Protein AF-A0A1Q9VJE1-F1 (afdb_monomer_lite)

Foldseek 3Di:
DPPPQAPADVVVLQVLLQVLQVVVCVVPVQKHWHWFKWDQDPQRWIKTWIWIQGPLGIAIEIETFRCNVVVVPVDDYSNNVSVRCCPVPVVPDPSVVCRNPHDPQFYHYDPDDPDPDDDGHLVSQVVDPPMDGHPD

Structure (mmCIF, N/CA/C/O backbone):
data_AF-A0A1Q9VJE1-F1
#
_entry.id   AF-A0A1Q9VJE1-F1
#
loop_
_atom_site.group_PDB
_atom_site.id
_atom_site.type_symbol
_atom_site.label_atom_id
_atom_site.label_alt_id
_atom_site.label_comp_id
_atom_site.label_asym_id
_atom_site.label_entity_id
_atom_site.label_seq_id
_atom_site.pdbx_PDB_ins_code
_atom_site.Cartn_x
_atom_site.Cartn_y
_atom_site.Cartn_z
_atom_site.occupancy
_atom_site.B_iso_or_equiv
_atom_site.auth_seq_id
_atom_site.auth_comp_id
_atom_site.auth_asym_id
_atom_site.auth_atom_id
_atom_site.pdbx_PDB_model_num
ATOM 1 N N . MET A 1 1 ? -18.671 -24.094 -1.909 1.00 40.97 1 MET A N 1
ATOM 2 C CA . MET A 1 1 ? -17.203 -24.191 -1.983 1.00 40.97 1 MET A CA 1
ATOM 3 C C . MET A 1 1 ? -16.679 -23.073 -1.121 1.00 40.97 1 MET A C 1
ATOM 5 O O . MET A 1 1 ? -17.142 -21.957 -1.302 1.00 40.97 1 MET A O 1
ATOM 9 N N . ILE A 1 2 ? -15.857 -23.386 -0.128 1.00 40.06 2 ILE A N 1
ATOM 10 C CA . ILE A 1 2 ? -15.109 -22.356 0.589 1.00 40.06 2 ILE A CA 1
ATOM 11 C C . ILE A 1 2 ? -13.934 -22.076 -0.347 1.00 40.06 2 ILE A C 1
ATOM 13 O O . ILE A 1 2 ? -13.126 -22.974 -0.563 1.00 40.06 2 ILE A O 1
ATOM 17 N N . GLU A 1 3 ? -13.937 -20.928 -1.025 1.00 48.12 3 GLU A N 1
ATOM 18 C CA . GLU A 1 3 ? -12.746 -20.461 -1.735 1.00 48.12 3 GLU A CA 1
ATOM 19 C C . GLU A 1 3 ? -11.701 -20.198 -0.646 1.00 48.12 3 GLU A C 1
ATOM 21 O O . GLU A 1 3 ? -11.854 -19.274 0.152 1.00 48.12 3 GLU A O 1
ATOM 26 N N . GLU A 1 4 ? -10.717 -21.091 -0.513 1.00 53.97 4 GLU A N 1
ATOM 27 C CA . GLU A 1 4 ? -9.592 -20.862 0.387 1.00 53.97 4 GLU A CA 1
ATOM 28 C C . GLU A 1 4 ? -8.811 -19.669 -0.155 1.00 53.97 4 GLU A C 1
ATOM 30 O O . GLU A 1 4 ? -8.291 -19.703 -1.271 1.00 53.97 4 GLU A O 1
ATOM 35 N N . THR A 1 5 ? -8.765 -18.591 0.625 1.00 56.66 5 THR A N 1
ATOM 36 C CA . THR A 1 5 ? -7.880 -17.462 0.358 1.00 56.66 5 THR A CA 1
ATOM 37 C C . THR A 1 5 ? -6.449 -18.002 0.259 1.00 56.66 5 THR A C 1
ATOM 39 O O . THR A 1 5 ? -6.008 -18.664 1.203 1.00 56.66 5 THR A O 1
ATOM 42 N N . PRO A 1 6 ? -5.726 -17.784 -0.855 1.00 62.34 6 PRO A N 1
ATOM 43 C CA . PRO A 1 6 ? -4.384 -18.328 -1.016 1.00 62.34 6 PRO A CA 1
ATOM 44 C C . PRO A 1 6 ? -3.458 -17.844 0.109 1.00 62.34 6 PRO A C 1
ATOM 46 O O . PRO A 1 6 ? -3.503 -16.677 0.505 1.00 62.34 6 PRO A O 1
ATOM 49 N N . ASP A 1 7 ? -2.627 -18.755 0.625 1.00 67.69 7 ASP A N 1
ATOM 50 C CA . ASP A 1 7 ? -1.637 -18.472 1.670 1.00 67.69 7 ASP A CA 1
ATOM 51 C C . ASP A 1 7 ? -0.460 -17.695 1.063 1.00 67.69 7 ASP A C 1
ATOM 53 O O . ASP A 1 7 ? 0.521 -18.266 0.589 1.00 67.69 7 ASP A O 1
ATOM 57 N N . VAL A 1 8 ? -0.622 -16.374 0.986 1.00 75.25 8 VAL A N 1
ATOM 58 C CA . VAL A 1 8 ? 0.364 -15.444 0.432 1.00 75.25 8 VAL A CA 1
ATOM 59 C C . VAL A 1 8 ? 1.177 -14.852 1.574 1.00 75.25 8 VAL A C 1
ATOM 61 O O . VAL A 1 8 ? 0.635 -14.219 2.484 1.00 75.25 8 VAL A O 1
ATOM 64 N N . ASN A 1 9 ? 2.504 -14.961 1.504 1.00 85.69 9 ASN A N 1
ATOM 65 C CA . ASN A 1 9 ? 3.361 -14.310 2.483 1.00 85.69 9 ASN A CA 1
ATOM 66 C C . ASN A 1 9 ? 3.430 -12.795 2.216 1.00 85.69 9 ASN A C 1
ATOM 68 O O . ASN A 1 9 ? 4.190 -12.310 1.370 1.00 85.69 9 ASN A O 1
ATOM 72 N N . LEU A 1 10 ? 2.653 -12.019 2.977 1.00 87.00 10 LEU A N 1
ATOM 73 C CA . LEU A 1 10 ? 2.607 -10.558 2.851 1.00 87.00 10 LEU A CA 1
ATOM 74 C C . LEU A 1 10 ? 3.956 -9.880 3.134 1.00 87.00 10 LEU A C 1
ATOM 76 O O . LEU A 1 10 ? 4.252 -8.853 2.527 1.00 87.00 10 LEU A O 1
ATOM 80 N N . ALA A 1 11 ? 4.810 -10.450 3.992 1.00 87.31 11 ALA A N 1
ATOM 81 C CA . ALA A 1 11 ? 6.140 -9.897 4.252 1.00 87.31 11 ALA A CA 1
ATOM 82 C C . ALA A 1 11 ? 7.064 -10.038 3.031 1.00 87.31 11 ALA A C 1
ATOM 84 O O . ALA A 1 11 ? 7.768 -9.088 2.680 1.00 87.31 11 ALA A O 1
ATOM 85 N N . ASN A 1 12 ? 7.019 -11.190 2.354 1.00 89.06 12 ASN A N 1
ATOM 86 C CA . ASN A 1 12 ? 7.736 -11.395 1.094 1.00 89.06 12 ASN A CA 1
ATOM 87 C C . ASN A 1 12 ? 7.161 -10.508 -0.015 1.00 89.06 12 ASN A C 1
ATOM 89 O O . ASN A 1 12 ? 7.919 -9.846 -0.720 1.00 89.06 12 ASN A O 1
ATOM 93 N N . THR A 1 13 ? 5.833 -10.430 -0.125 1.00 88.81 13 THR A N 1
ATOM 94 C CA . THR A 1 13 ? 5.154 -9.571 -1.109 1.00 88.81 13 THR A CA 1
ATOM 95 C C . THR A 1 13 ? 5.563 -8.109 -0.935 1.00 88.81 13 THR A C 1
ATOM 97 O O . THR A 1 13 ? 5.942 -7.454 -1.903 1.00 88.81 13 THR A O 1
ATOM 100 N N . ARG A 1 14 ? 5.598 -7.615 0.311 1.00 91.25 14 ARG A N 1
ATOM 101 C CA . ARG A 1 14 ? 6.096 -6.275 0.647 1.00 91.25 14 ARG A CA 1
ATOM 102 C C . ARG A 1 14 ? 7.518 -6.054 0.155 1.00 91.25 14 ARG A C 1
ATOM 104 O O . ARG A 1 14 ? 7.777 -5.039 -0.475 1.00 91.25 14 ARG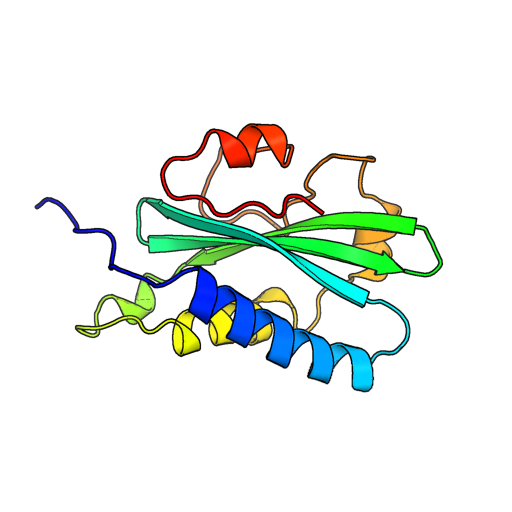 A O 1
ATOM 111 N N . ALA A 1 15 ? 8.429 -6.983 0.446 1.00 90.56 15 ALA A N 1
ATOM 112 C CA . ALA A 1 15 ? 9.829 -6.852 0.048 1.00 90.56 15 ALA A CA 1
ATOM 113 C C . ALA A 1 15 ? 9.977 -6.763 -1.479 1.00 90.56 15 ALA A C 1
ATOM 115 O O . ALA A 1 15 ? 10.760 -5.956 -1.976 1.00 90.56 15 ALA A O 1
ATOM 116 N N . ILE A 1 16 ? 9.186 -7.544 -2.222 1.00 91.19 16 ILE A N 1
ATOM 117 C CA . ILE A 1 16 ? 9.170 -7.499 -3.687 1.00 91.19 16 ILE A CA 1
ATOM 118 C C . ILE A 1 16 ? 8.619 -6.156 -4.181 1.00 91.19 16 ILE A C 1
ATOM 120 O O . ILE A 1 16 ? 9.233 -5.547 -5.054 1.00 91.19 16 ILE A O 1
ATOM 124 N N . ILE A 1 17 ? 7.506 -5.671 -3.616 1.00 90.38 17 ILE A N 1
ATOM 125 C CA . ILE A 1 17 ? 6.936 -4.358 -3.959 1.00 90.38 17 ILE A CA 1
ATOM 126 C C . ILE A 1 17 ? 7.961 -3.253 -3.691 1.00 90.38 17 ILE A C 1
ATOM 128 O O . ILE A 1 17 ? 8.250 -2.484 -4.599 1.00 90.38 17 ILE A O 1
ATOM 132 N N . SER A 1 18 ? 8.564 -3.204 -2.500 1.00 91.00 18 SER A N 1
ATOM 133 C CA . SER A 1 18 ? 9.589 -2.212 -2.150 1.00 91.00 18 SER A CA 1
ATOM 134 C C . SER A 1 18 ? 10.742 -2.195 -3.154 1.00 91.00 18 SER A C 1
ATOM 136 O O . SER A 1 18 ? 11.046 -1.139 -3.697 1.00 91.00 18 SER A O 1
ATOM 138 N N . ALA A 1 19 ? 11.308 -3.358 -3.495 1.00 88.94 19 ALA A N 1
ATOM 139 C CA . ALA A 1 19 ? 12.395 -3.443 -4.472 1.00 88.94 19 ALA A CA 1
ATOM 140 C C . ALA A 1 19 ? 11.985 -2.954 -5.876 1.00 88.94 19 ALA A C 1
ATOM 142 O O . ALA A 1 19 ? 12.813 -2.460 -6.636 1.00 88.94 19 ALA A O 1
ATOM 143 N N . LYS A 1 20 ? 10.709 -3.098 -6.255 1.00 86.44 20 LYS A N 1
ATOM 144 C CA . LYS A 1 20 ? 10.193 -2.554 -7.519 1.00 86.44 20 LYS A CA 1
ATOM 145 C C . LYS A 1 20 ? 9.961 -1.049 -7.455 1.00 86.44 20 LYS A C 1
ATOM 147 O O . LYS A 1 20 ? 10.221 -0.372 -8.443 1.00 86.44 20 LYS A O 1
ATOM 152 N N . LEU A 1 21 ? 9.485 -0.537 -6.323 1.00 87.19 21 LEU A N 1
ATOM 153 C CA . LEU A 1 21 ? 9.293 0.896 -6.113 1.00 87.19 21 LEU A CA 1
ATOM 154 C C . LEU A 1 21 ? 10.623 1.649 -6.137 1.00 87.19 21 LEU A C 1
ATOM 156 O O . LEU A 1 21 ? 10.676 2.708 -6.748 1.00 87.19 21 LEU A O 1
ATOM 160 N N . GLU A 1 22 ? 11.683 1.083 -5.555 1.00 85.88 22 GLU A N 1
ATOM 161 C CA . GLU A 1 22 ? 13.042 1.641 -5.621 1.00 85.88 22 GLU A CA 1
ATOM 162 C C . GLU A 1 22 ? 13.485 1.864 -7.077 1.00 85.88 22 GLU A C 1
ATOM 164 O O . GLU A 1 22 ? 13.916 2.957 -7.428 1.00 85.88 22 GLU A O 1
ATOM 169 N N . LEU A 1 23 ? 13.271 0.881 -7.963 1.00 81.94 23 LEU A N 1
ATOM 170 C CA . LEU A 1 23 ? 13.604 1.020 -9.389 1.00 81.94 23 LEU A CA 1
ATOM 171 C C . LEU A 1 23 ? 12.824 2.155 -10.075 1.00 81.94 23 LEU A C 1
ATOM 173 O O . LEU A 1 23 ? 13.378 2.867 -10.904 1.00 81.94 23 LEU A O 1
ATOM 177 N N . ILE A 1 24 ? 11.545 2.330 -9.736 1.00 79.38 24 ILE A N 1
ATOM 178 C CA . ILE A 1 24 ? 10.707 3.400 -10.303 1.00 79.38 24 ILE A CA 1
ATOM 179 C C . ILE A 1 24 ? 11.162 4.768 -9.789 1.00 79.38 24 ILE A C 1
ATOM 181 O O . ILE A 1 24 ? 11.177 5.731 -10.547 1.00 79.38 24 ILE A O 1
ATOM 185 N N . GLN A 1 25 ? 11.537 4.861 -8.514 1.00 80.56 25 GLN A N 1
ATOM 186 C CA . GLN A 1 25 ? 12.025 6.097 -7.896 1.00 80.56 25 GLN A CA 1
ATOM 187 C C . GLN A 1 25 ? 13.377 6.523 -8.464 1.00 80.56 25 GLN A C 1
ATOM 189 O O . GLN A 1 25 ? 13.586 7.709 -8.710 1.00 80.56 25 GLN A O 1
ATOM 194 N N . ASP A 1 26 ? 14.264 5.564 -8.739 1.00 80.62 26 ASP A N 1
ATOM 195 C CA . ASP A 1 26 ? 15.533 5.822 -9.423 1.00 80.62 26 ASP A CA 1
ATOM 196 C C . ASP A 1 26 ? 15.307 6.423 -10.825 1.00 80.62 26 ASP A C 1
ATOM 198 O O . ASP A 1 26 ? 16.073 7.281 -11.272 1.00 80.62 26 ASP A O 1
ATOM 202 N N . GLU A 1 27 ? 14.237 6.013 -11.514 1.00 75.81 27 GLU A N 1
ATOM 203 C CA . GLU A 1 27 ? 13.829 6.564 -12.814 1.00 75.81 27 GLU A CA 1
ATOM 204 C C . GLU A 1 27 ? 13.057 7.895 -12.689 1.00 75.81 27 GLU A C 1
ATOM 206 O O . GLU A 1 27 ? 13.104 8.728 -13.600 1.00 75.81 27 GLU A O 1
ATOM 211 N N . HIS A 1 28 ? 12.387 8.127 -11.556 1.00 73.44 28 HIS A N 1
ATOM 212 C CA . HIS A 1 28 ? 11.495 9.259 -11.295 1.00 73.44 28 HIS A CA 1
ATOM 213 C C . HIS A 1 28 ? 11.759 9.895 -9.920 1.00 73.44 28 HIS A C 1
ATOM 215 O O . HIS A 1 28 ? 10.957 9.779 -8.995 1.00 73.44 28 HIS A O 1
ATOM 221 N N . ALA A 1 29 ? 12.854 10.653 -9.810 1.00 74.06 29 ALA A N 1
ATOM 222 C CA . ALA A 1 29 ? 13.331 11.265 -8.560 1.00 74.06 29 ALA A CA 1
ATOM 223 C C . ALA A 1 29 ? 12.423 12.363 -7.948 1.00 74.06 29 ALA A C 1
ATOM 225 O O . ALA A 1 29 ? 12.837 13.081 -7.039 1.00 74.06 29 ALA A O 1
ATOM 226 N N . GLU A 1 30 ? 11.210 12.557 -8.465 1.00 81.12 30 GLU A N 1
ATOM 227 C CA . GLU A 1 30 ? 10.285 13.599 -8.009 1.00 81.12 30 GLU A 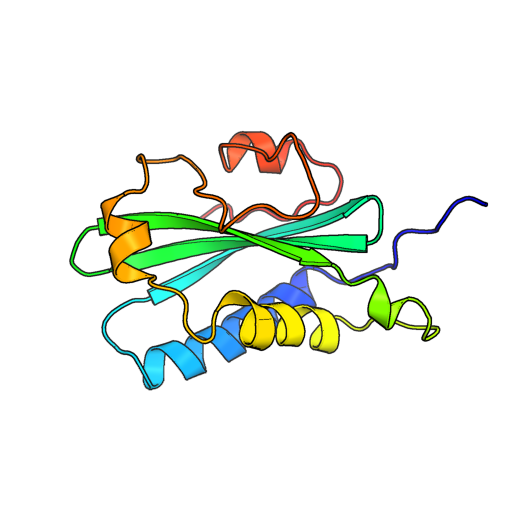CA 1
ATOM 228 C C . GLU A 1 30 ? 9.461 13.155 -6.792 1.00 81.12 30 GLU A C 1
ATOM 230 O O . GLU A 1 30 ? 8.976 14.004 -6.039 1.00 81.12 30 GLU A O 1
ATOM 235 N N . PHE A 1 31 ? 9.314 11.846 -6.572 1.00 83.69 31 PHE A N 1
ATOM 236 C CA . PHE A 1 31 ? 8.522 11.298 -5.476 1.00 83.69 31 PHE A CA 1
ATOM 237 C C . PHE A 1 31 ? 9.111 9.996 -4.918 1.00 83.69 31 PHE A C 1
ATOM 239 O O . PHE A 1 31 ? 9.723 9.212 -5.634 1.00 83.69 31 PHE A O 1
ATOM 246 N N . GLU A 1 32 ? 8.856 9.740 -3.637 1.00 90.12 32 GLU A N 1
ATOM 247 C CA . GLU A 1 32 ? 9.142 8.477 -2.956 1.00 90.12 32 GLU A CA 1
ATOM 248 C C . GLU A 1 32 ? 7.830 7.736 -2.676 1.00 90.12 32 GLU A C 1
ATOM 250 O O . GLU A 1 32 ? 6.810 8.342 -2.346 1.00 90.12 32 GLU A O 1
ATOM 255 N N . LEU A 1 33 ? 7.853 6.413 -2.800 1.00 90.69 33 LEU A N 1
ATOM 256 C CA . LEU A 1 33 ? 6.724 5.512 -2.572 1.00 90.69 33 LEU A CA 1
ATOM 257 C C . LEU A 1 33 ? 7.139 4.376 -1.641 1.00 90.69 33 LEU A C 1
ATOM 259 O O . LEU A 1 33 ? 8.064 3.622 -1.937 1.00 90.69 33 LEU A O 1
ATOM 263 N N . THR A 1 34 ? 6.386 4.183 -0.567 1.00 92.75 34 THR A N 1
ATOM 264 C CA . THR A 1 34 ? 6.656 3.119 0.407 1.00 92.75 34 THR A CA 1
ATOM 265 C C . THR A 1 34 ? 5.371 2.362 0.707 1.00 92.75 34 THR A C 1
ATOM 267 O O . THR A 1 34 ? 4.367 2.999 1.025 1.00 92.75 34 THR A O 1
ATOM 270 N N . PRO A 1 35 ? 5.347 1.018 0.645 1.00 93.94 35 PRO A N 1
ATOM 271 C CA . PRO A 1 35 ? 4.168 0.267 1.042 1.00 93.94 35 PRO A CA 1
ATOM 272 C C . PRO A 1 35 ? 3.979 0.395 2.552 1.00 93.94 35 PRO A C 1
ATOM 274 O O . PRO A 1 35 ? 4.887 0.101 3.326 1.00 93.94 35 PRO A O 1
ATOM 277 N N . VAL A 1 36 ? 2.792 0.825 2.968 1.00 96.38 36 VAL A N 1
ATOM 278 C CA . VAL A 1 36 ? 2.434 1.024 4.382 1.00 96.38 36 VAL A CA 1
ATOM 279 C C . VAL A 1 36 ? 1.259 0.171 4.829 1.00 96.38 36 VAL A C 1
ATOM 281 O O . VAL A 1 36 ? 1.042 0.044 6.030 1.00 96.38 36 VAL A O 1
ATOM 284 N N . ALA A 1 37 ? 0.531 -0.454 3.903 1.00 96.00 37 ALA A N 1
ATOM 285 C CA . ALA A 1 37 ? -0.363 -1.550 4.242 1.00 96.00 37 ALA A CA 1
ATOM 286 C C . ALA A 1 37 ? -0.575 -2.512 3.071 1.00 96.00 37 ALA A C 1
ATOM 288 O O . ALA A 1 37 ? -0.503 -2.102 1.912 1.00 96.00 37 ALA A O 1
ATOM 289 N N . LEU A 1 38 ? -0.837 -3.780 3.392 1.00 94.12 38 LEU A N 1
ATOM 290 C CA . LEU A 1 38 ? -1.097 -4.863 2.442 1.00 94.12 38 LEU A CA 1
ATOM 291 C C . LEU A 1 38 ? -2.119 -5.835 3.031 1.00 94.12 38 LEU A C 1
ATOM 293 O O . LEU A 1 38 ? -1.984 -6.223 4.191 1.00 94.12 38 LEU A O 1
ATOM 297 N N . TRP A 1 39 ? -3.095 -6.278 2.242 1.00 92.12 39 TRP A N 1
ATOM 298 C CA . TRP A 1 39 ? -3.958 -7.403 2.614 1.00 92.12 39 TRP A CA 1
ATOM 299 C C . TRP A 1 39 ? -4.580 -8.060 1.386 1.00 92.12 39 TRP A C 1
ATOM 301 O O . TRP A 1 39 ? -4.630 -7.476 0.305 1.00 92.12 39 TRP A O 1
ATOM 311 N N . LEU A 1 40 ? -5.054 -9.290 1.567 1.00 87.56 40 LEU A N 1
ATOM 312 C CA . LEU A 1 40 ? -5.832 -10.007 0.567 1.00 87.56 40 LEU A CA 1
ATOM 313 C C . LEU A 1 40 ? -7.290 -10.054 1.033 1.00 87.56 40 LEU A C 1
ATOM 315 O O . LEU A 1 40 ? -7.607 -10.682 2.041 1.00 87.56 40 LEU A O 1
ATOM 319 N N . GLY A 1 41 ? -8.157 -9.329 0.332 1.00 84.00 41 GLY A N 1
ATOM 320 C CA . GLY A 1 41 ? -9.593 -9.300 0.577 1.00 84.00 41 GLY A CA 1
ATOM 321 C C . GLY A 1 41 ? -10.343 -10.454 -0.092 1.00 84.00 41 GLY A C 1
ATOM 322 O O . GLY A 1 41 ? -9.765 -11.330 -0.743 1.00 84.00 41 GLY A O 1
ATOM 323 N N . GLU A 1 42 ? -11.668 -10.436 0.050 1.00 79.62 42 GLU A N 1
ATOM 324 C CA . GLU A 1 42 ? -12.559 -11.403 -0.598 1.00 79.62 42 GLU A CA 1
ATOM 325 C C . GLU A 1 42 ? -12.390 -11.408 -2.128 1.00 79.62 42 GLU A C 1
ATOM 327 O O . GLU A 1 42 ? -12.027 -10.404 -2.740 1.00 79.62 42 GLU A O 1
ATOM 332 N N . GLY A 1 43 ? -12.635 -12.557 -2.767 1.00 76.94 43 GLY A N 1
ATOM 333 C CA . GLY A 1 43 ? -12.500 -12.696 -4.223 1.00 76.94 43 GLY A CA 1
ATOM 334 C C . GLY A 1 43 ? -11.064 -12.558 -4.746 1.00 76.94 43 GLY A C 1
ATOM 335 O O . GLY A 1 43 ? -10.876 -12.305 -5.937 1.00 76.94 43 GLY A O 1
ATOM 336 N N . CYS A 1 44 ? -10.070 -12.720 -3.863 1.00 79.44 44 CYS A N 1
ATOM 337 C CA . CYS A 1 44 ? -8.640 -12.545 -4.135 1.00 79.44 44 CYS A CA 1
ATOM 338 C C . CYS A 1 44 ? -8.311 -11.161 -4.703 1.00 79.44 44 CYS A C 1
ATOM 340 O O . CYS A 1 44 ? -7.554 -11.016 -5.666 1.00 79.44 44 CYS A O 1
ATOM 342 N N . ILE A 1 45 ? -8.912 -10.133 -4.112 1.00 85.50 45 ILE A N 1
ATOM 343 C CA . ILE A 1 45 ? -8.541 -8.749 -4.384 1.00 85.50 45 ILE A CA 1
ATOM 344 C C . ILE A 1 45 ? -7.376 -8.413 -3.463 1.00 85.50 45 ILE A C 1
ATOM 346 O O . ILE A 1 45 ? -7.511 -8.457 -2.243 1.00 85.50 45 ILE A O 1
ATOM 350 N N . PHE A 1 46 ? -6.223 -8.117 -4.044 1.00 88.12 46 PHE A N 1
ATOM 351 C CA . PHE A 1 46 ? -5.053 -7.682 -3.307 1.00 88.12 46 PHE A CA 1
ATOM 352 C C . PHE A 1 46 ? -5.075 -6.165 -3.161 1.00 88.12 46 PHE A C 1
ATOM 354 O O . PHE A 1 46 ? -5.182 -5.429 -4.143 1.00 88.12 46 PHE A O 1
ATOM 361 N N . HIS A 1 47 ? -4.982 -5.702 -1.925 1.00 91.56 47 HIS A N 1
ATOM 362 C CA . HIS A 1 47 ? -5.042 -4.295 -1.576 1.00 91.56 47 HIS A CA 1
ATOM 363 C C . HIS A 1 47 ? -3.681 -3.821 -1.102 1.00 91.56 47 HIS A C 1
ATOM 365 O O . HIS A 1 47 ? -3.036 -4.462 -0.269 1.00 91.56 47 HIS A O 1
ATOM 371 N N . VAL A 1 48 ? -3.261 -2.673 -1.621 1.00 93.12 48 VAL A N 1
ATOM 372 C CA . VAL A 1 48 ? -1.975 -2.062 -1.292 1.00 93.12 48 VAL A CA 1
ATOM 373 C C . VAL A 1 48 ? -2.201 -0.594 -0.992 1.00 93.12 48 VAL A C 1
ATOM 375 O O . VAL A 1 48 ? -2.809 0.115 -1.789 1.00 93.12 48 VAL A O 1
ATOM 378 N N . VAL A 1 49 ? -1.680 -0.124 0.138 1.00 94.44 49 VAL A N 1
ATOM 379 C CA . VAL A 1 49 ? -1.612 1.305 0.449 1.00 94.44 49 VAL A CA 1
ATOM 380 C C . VAL A 1 49 ? -0.156 1.732 0.417 1.00 94.44 49 VAL A C 1
ATOM 382 O O . VAL A 1 49 ? 0.684 1.150 1.107 1.00 94.44 49 VAL A O 1
ATOM 385 N N . LEU A 1 50 ? 0.135 2.758 -0.376 1.00 94.06 50 LEU A N 1
ATOM 386 C CA . LEU A 1 50 ? 1.443 3.387 -0.473 1.00 94.06 50 LEU A CA 1
ATOM 387 C C . LEU A 1 50 ? 1.420 4.737 0.248 1.00 94.06 50 LEU A C 1
ATOM 389 O O . LEU A 1 50 ? 0.497 5.529 0.064 1.00 94.06 50 LEU A O 1
ATOM 393 N N . ARG A 1 51 ? 2.458 5.022 1.032 1.00 95.00 51 ARG A N 1
ATOM 394 C CA . ARG A 1 51 ? 2.823 6.385 1.414 1.00 95.00 51 ARG A CA 1
ATOM 395 C C . ARG A 1 51 ? 3.578 6.987 0.238 1.00 95.00 51 ARG A C 1
ATOM 397 O O . ARG A 1 51 ? 4.596 6.433 -0.168 1.00 95.00 51 ARG A O 1
ATOM 404 N N . ALA A 1 52 ? 3.064 8.086 -0.297 1.00 92.31 52 ALA A N 1
ATOM 405 C CA . ALA A 1 52 ? 3.688 8.858 -1.356 1.00 92.31 52 ALA A CA 1
ATOM 406 C C . ALA A 1 52 ? 4.197 10.181 -0.792 1.00 92.31 52 ALA A C 1
ATOM 408 O O . ALA A 1 52 ? 3.411 10.961 -0.255 1.00 92.31 52 ALA A O 1
ATOM 409 N N . VAL A 1 53 ? 5.496 10.431 -0.923 1.00 92.00 53 VAL A N 1
ATOM 410 C CA . VAL A 1 53 ? 6.142 11.683 -0.526 1.00 92.00 53 VAL A CA 1
ATOM 411 C C . VAL A 1 53 ? 6.586 12.403 -1.787 1.00 92.00 53 VAL A C 1
ATOM 413 O O . VAL A 1 53 ? 7.309 11.853 -2.606 1.00 92.00 53 VAL A O 1
ATOM 416 N N . HIS A 1 54 ? 6.147 13.642 -1.953 1.00 90.19 54 HIS A N 1
ATOM 417 C CA . HIS A 1 54 ? 6.525 14.517 -3.058 1.00 90.19 54 HIS A CA 1
ATOM 418 C C . HIS A 1 54 ? 6.847 15.904 -2.491 1.00 90.19 54 HIS A C 1
ATOM 420 O O . HIS A 1 54 ? 6.440 16.243 -1.380 1.00 90.19 54 HIS A O 1
ATOM 426 N N . ALA A 1 55 ? 7.510 16.769 -3.261 1.00 86.56 55 ALA A N 1
ATOM 427 C CA . ALA A 1 55 ? 7.825 18.138 -2.827 1.00 86.56 55 ALA A CA 1
ATOM 428 C C . ALA A 1 55 ? 6.594 18.949 -2.353 1.00 86.56 55 ALA A C 1
ATOM 430 O O . ALA A 1 55 ? 6.724 19.898 -1.583 1.00 86.56 55 ALA A O 1
ATOM 431 N N . ALA A 1 56 ? 5.398 18.577 -2.817 1.00 80.50 56 ALA A N 1
ATOM 432 C CA . ALA A 1 56 ? 4.129 19.208 -2.455 1.00 80.50 56 ALA A CA 1
ATOM 433 C C . ALA A 1 56 ? 3.527 18.705 -1.127 1.00 80.50 56 ALA A C 1
ATOM 435 O O . ALA A 1 56 ? 2.629 19.362 -0.601 1.00 80.50 56 ALA A O 1
ATOM 436 N N . GLY A 1 57 ? 3.982 17.566 -0.596 1.00 88.56 57 GLY A N 1
ATOM 437 C CA . GLY A 1 57 ? 3.444 16.971 0.626 1.00 88.56 57 GLY A CA 1
ATOM 438 C C . GLY A 1 57 ? 3.518 15.445 0.660 1.00 88.56 57 GLY A C 1
ATOM 439 O O . GLY A 1 57 ? 4.188 14.810 -0.153 1.00 88.56 57 GLY A O 1
ATOM 440 N N . GLU A 1 58 ? 2.797 14.868 1.616 1.00 93.00 58 GLU A N 1
ATOM 441 C CA . GLU A 1 58 ? 2.664 13.423 1.805 1.00 93.00 58 GLU A CA 1
ATOM 442 C C . GLU A 1 58 ? 1.198 13.006 1.651 1.00 93.00 58 GLU A C 1
ATOM 444 O O . GLU A 1 58 ? 0.295 13.708 2.114 1.00 93.00 58 GLU A O 1
ATOM 449 N N . ALA A 1 59 ? 0.965 11.847 1.038 1.00 94.19 59 ALA A N 1
ATOM 450 C CA . ALA A 1 59 ? -0.355 11.249 0.900 1.00 94.19 59 ALA A CA 1
ATOM 451 C C . ALA A 1 59 ? -0.333 9.731 1.091 1.00 94.19 59 ALA A C 1
ATOM 453 O O . ALA A 1 59 ? 0.680 9.070 0.871 1.00 94.19 59 ALA A O 1
ATOM 454 N N . LEU A 1 60 ? -1.493 9.174 1.445 1.00 95.50 60 LEU A N 1
ATOM 455 C CA . LEU A 1 60 ? -1.748 7.738 1.405 1.00 95.50 60 LEU A CA 1
ATOM 456 C C . LEU A 1 60 ? -2.561 7.418 0.152 1.00 95.50 60 LEU A C 1
ATOM 458 O O . LEU A 1 60 ? -3.650 7.963 -0.029 1.00 95.50 60 LEU A O 1
ATOM 462 N N . ILE A 1 61 ? -2.048 6.530 -0.695 1.00 93.06 61 ILE A N 1
ATOM 463 C CA . ILE A 1 61 ? -2.669 6.152 -1.966 1.00 93.06 61 ILE A CA 1
ATOM 464 C C . ILE A 1 61 ? -2.982 4.657 -1.939 1.00 93.06 61 ILE A C 1
ATOM 466 O O . ILE A 1 61 ? -2.089 3.837 -1.737 1.00 93.06 61 ILE A O 1
ATOM 470 N N . GLY A 1 62 ? -4.255 4.309 -2.108 1.00 92.94 62 GLY A N 1
ATOM 471 C CA . GLY A 1 62 ? -4.752 2.937 -2.090 1.00 92.94 62 GLY A CA 1
ATOM 472 C C . GLY A 1 62 ? -4.975 2.381 -3.495 1.00 92.94 62 GLY A C 1
ATOM 473 O O . GLY A 1 62 ? -5.506 3.070 -4.368 1.00 92.94 62 GLY A O 1
ATOM 474 N N . TYR A 1 63 ? -4.619 1.116 -3.696 1.00 90.75 63 TYR A N 1
ATOM 475 C CA . TYR A 1 63 ? -4.782 0.379 -4.946 1.00 90.75 63 TYR A CA 1
ATOM 476 C C . TYR A 1 63 ? -5.487 -0.954 -4.701 1.00 90.75 63 TYR A C 1
ATOM 478 O O . TYR A 1 63 ? -5.185 -1.652 -3.731 1.00 90.75 63 TYR A O 1
ATOM 486 N N . GLU A 1 64 ? -6.397 -1.318 -5.606 1.00 88.81 64 GLU A N 1
ATOM 487 C CA . GLU A 1 64 ? -7.060 -2.624 -5.621 1.00 88.81 64 GLU A CA 1
ATOM 488 C C . GLU A 1 64 ? -6.656 -3.410 -6.865 1.00 88.81 64 GLU A C 1
ATOM 490 O O . GLU A 1 64 ? -6.969 -3.009 -7.987 1.00 88.81 64 GLU A O 1
ATOM 495 N N . VAL A 1 65 ? -6.033 -4.566 -6.671 1.00 84.12 65 VAL A N 1
ATOM 496 C CA . VAL A 1 65 ? -5.567 -5.443 -7.742 1.00 84.12 65 VAL A CA 1
ATOM 497 C C . VAL A 1 65 ? -6.383 -6.728 -7.707 1.00 84.12 65 VAL A C 1
ATOM 499 O O . VAL A 1 65 ? -6.290 -7.518 -6.771 1.00 84.12 65 VAL A O 1
ATOM 502 N N . GLY A 1 66 ? -7.208 -6.962 -8.725 1.00 80.06 66 GLY A N 1
ATOM 503 C CA . GLY A 1 66 ? -7.944 -8.219 -8.832 1.00 80.06 66 GLY A CA 1
ATOM 504 C C . GLY A 1 66 ? -7.017 -9.348 -9.278 1.00 80.06 66 GLY A C 1
ATOM 505 O O . GLY A 1 66 ? -6.679 -9.409 -10.455 1.00 80.06 66 GLY A O 1
ATOM 506 N N . ALA A 1 67 ? -6.668 -10.286 -8.393 1.00 66.62 67 ALA A N 1
ATOM 507 C CA . ALA A 1 67 ? -5.851 -11.455 -8.748 1.00 66.62 67 ALA A CA 1
ATOM 508 C C . ALA A 1 67 ? -6.670 -12.589 -9.403 1.00 66.62 67 ALA A C 1
ATOM 510 O O . ALA A 1 67 ? -6.152 -13.665 -9.691 1.00 66.62 67 ALA A O 1
ATOM 511 N N . ARG A 1 68 ? -7.963 -12.354 -9.663 1.00 60.16 68 ARG A N 1
ATOM 512 C CA . ARG A 1 68 ? -8.921 -13.339 -10.188 1.00 60.16 68 ARG A CA 1
ATOM 513 C C . ARG A 1 68 ? -8.493 -14.030 -11.496 1.00 60.16 68 ARG A C 1
ATOM 515 O O . ARG A 1 68 ? -8.708 -15.234 -11.580 1.00 60.16 68 ARG A O 1
ATOM 522 N N . PRO A 1 69 ? -7.860 -13.354 -12.480 1.00 57.94 69 PRO A N 1
ATOM 523 C CA . PRO A 1 69 ? -7.354 -14.021 -13.685 1.00 57.94 69 PRO A CA 1
ATOM 524 C C . PRO A 1 69 ? -6.240 -15.047 -13.418 1.00 57.94 69 PRO A C 1
ATOM 526 O O . PRO A 1 69 ? -5.966 -15.874 -14.279 1.00 57.94 69 PRO A O 1
ATOM 529 N N . LEU A 1 70 ? -5.592 -14.995 -12.248 1.00 54.00 70 LEU A N 1
ATOM 530 C CA . LEU A 1 70 ? -4.507 -15.900 -11.861 1.00 54.00 70 LEU A CA 1
ATOM 531 C C . LEU A 1 70 ? -4.989 -17.082 -11.011 1.00 54.00 70 LEU A C 1
ATOM 533 O O . LEU A 1 70 ? -4.244 -18.040 -10.852 1.00 54.00 70 LEU A O 1
ATOM 537 N N . LEU A 1 71 ? -6.229 -17.055 -10.508 1.00 53.69 71 LEU A N 1
ATOM 538 C CA . LEU A 1 71 ? -6.809 -18.167 -9.741 1.00 53.69 71 LEU A CA 1
ATOM 539 C C . LEU A 1 71 ? -7.153 -19.386 -10.603 1.00 53.69 71 LEU A C 1
ATOM 541 O O . LEU A 1 71 ? -7.305 -20.479 -10.067 1.00 53.69 71 LEU A O 1
ATOM 545 N N . ASP A 1 72 ? -7.245 -19.215 -11.925 1.00 54.03 72 ASP A N 1
ATOM 546 C CA . ASP A 1 72 ? -7.343 -20.339 -12.867 1.00 54.03 72 ASP A CA 1
ATOM 547 C C . ASP A 1 72 ? -6.016 -21.125 -12.970 1.00 54.03 72 ASP A C 1
ATOM 549 O O . ASP A 1 72 ? -5.971 -22.207 -13.561 1.00 54.03 72 ASP A O 1
ATOM 553 N N . HIS A 1 73 ? -4.930 -20.612 -12.378 1.00 53.59 73 HIS A N 1
ATOM 554 C CA . HIS A 1 73 ? -3.653 -21.297 -12.238 1.00 53.59 73 HIS A CA 1
ATOM 555 C C . HIS A 1 73 ? -3.432 -21.675 -10.766 1.00 53.59 73 HIS A C 1
ATOM 557 O O . HIS A 1 73 ? -3.475 -20.825 -9.887 1.00 53.59 73 HIS A O 1
ATOM 563 N N . ASP A 1 74 ? -3.169 -22.959 -10.497 1.00 55.31 74 ASP A N 1
ATOM 564 C CA . ASP A 1 74 ? -3.159 -23.591 -9.162 1.00 55.31 74 ASP A CA 1
ATOM 565 C C . ASP A 1 74 ? -2.269 -22.942 -8.073 1.00 55.31 74 ASP A C 1
ATOM 567 O O . ASP A 1 74 ? -2.273 -23.427 -6.941 1.00 55.31 74 ASP A O 1
ATOM 571 N N . ARG A 1 75 ? -1.493 -21.881 -8.355 1.00 63.19 75 ARG A N 1
ATOM 572 C CA . ARG A 1 75 ? -0.732 -21.110 -7.355 1.00 63.19 75 ARG A CA 1
ATOM 573 C C . ARG A 1 75 ? -0.522 -19.660 -7.787 1.00 63.19 75 ARG A C 1
ATOM 575 O O . ARG A 1 75 ? 0.245 -19.408 -8.707 1.00 63.19 75 ARG A O 1
ATOM 582 N N . LEU A 1 76 ? -1.118 -18.732 -7.046 1.00 72.50 76 LEU A N 1
ATOM 583 C CA . LEU A 1 76 ? -0.755 -17.317 -7.053 1.00 72.50 76 LEU A CA 1
ATOM 584 C C . LEU A 1 76 ? 0.506 -17.117 -6.200 1.00 72.50 76 LEU A C 1
ATOM 586 O O . LEU A 1 76 ? 0.509 -17.475 -5.023 1.00 72.50 76 LEU A O 1
ATOM 590 N N . THR A 1 77 ? 1.567 -16.554 -6.772 1.00 82.25 77 THR A N 1
ATOM 591 C CA . THR A 1 77 ? 2.814 -16.256 -6.048 1.00 82.25 77 THR A CA 1
ATOM 592 C C . THR A 1 77 ? 2.876 -14.802 -5.577 1.00 82.25 77 THR A C 1
ATOM 594 O O . THR A 1 77 ? 2.276 -13.902 -6.169 1.00 82.25 77 THR A O 1
ATOM 597 N N . GLU A 1 78 ? 3.671 -14.534 -4.538 1.00 84.38 78 GLU A N 1
ATOM 598 C CA . GLU A 1 78 ? 3.937 -13.175 -4.045 1.00 84.38 78 GLU A CA 1
ATOM 599 C C . GLU A 1 78 ? 4.520 -12.266 -5.139 1.00 84.38 78 GLU A C 1
ATOM 601 O O . GLU A 1 78 ? 4.237 -11.068 -5.189 1.00 84.38 78 GLU A O 1
ATOM 606 N N . ALA A 1 79 ? 5.337 -12.838 -6.030 1.00 83.94 79 ALA A N 1
ATOM 607 C CA . ALA A 1 79 ? 5.958 -12.116 -7.133 1.00 83.94 79 ALA A CA 1
ATOM 608 C C . ALA A 1 79 ? 4.936 -11.680 -8.191 1.00 83.94 79 ALA A C 1
ATOM 610 O O . ALA A 1 79 ? 5.011 -10.551 -8.675 1.00 83.94 79 ALA A O 1
ATOM 611 N N . GLU A 1 80 ? 3.974 -12.544 -8.524 1.00 82.50 80 GLU A N 1
ATOM 612 C CA . GLU A 1 80 ? 2.901 -12.224 -9.470 1.00 82.50 80 GLU A CA 1
ATOM 613 C C . GLU A 1 80 ? 1.996 -11.119 -8.923 1.00 82.50 80 GLU A C 1
ATOM 615 O O . GLU A 1 80 ? 1.750 -10.135 -9.620 1.00 82.50 80 GLU A O 1
ATOM 620 N N . LEU A 1 81 ? 1.594 -11.214 -7.651 1.00 81.00 81 LEU A N 1
ATOM 621 C CA . LEU A 1 81 ? 0.810 -10.172 -6.979 1.00 81.00 81 LEU A CA 1
ATOM 622 C C . LEU A 1 81 ? 1.511 -8.810 -6.988 1.00 81.00 81 LEU A C 1
ATOM 624 O O . LEU A 1 81 ? 0.908 -7.793 -7.337 1.00 81.00 81 LEU A O 1
ATOM 628 N N . ALA A 1 82 ? 2.797 -8.787 -6.632 1.00 83.31 82 ALA A N 1
ATOM 629 C CA . ALA A 1 82 ? 3.585 -7.561 -6.622 1.00 83.31 82 ALA A CA 1
ATOM 630 C C . ALA A 1 82 ? 3.760 -6.968 -8.031 1.00 83.31 82 ALA A C 1
ATOM 632 O O . ALA A 1 82 ? 3.719 -5.750 -8.201 1.00 83.31 82 ALA A O 1
ATOM 633 N N . MET A 1 83 ? 3.945 -7.812 -9.052 1.00 79.69 83 MET A N 1
ATOM 634 C CA . MET A 1 83 ? 4.089 -7.356 -10.434 1.00 79.69 83 MET A CA 1
ATOM 635 C C . MET A 1 83 ? 2.814 -6.719 -10.987 1.00 79.69 83 MET A C 1
ATOM 637 O O . MET A 1 83 ? 2.914 -5.696 -11.665 1.00 79.69 83 MET A O 1
ATOM 641 N N . MET A 1 84 ? 1.641 -7.282 -10.685 1.00 77.38 84 MET A N 1
ATOM 642 C CA . MET A 1 84 ? 0.361 -6.728 -11.138 1.00 77.38 84 MET A CA 1
ATOM 643 C C . MET A 1 84 ? 0.138 -5.304 -10.623 1.00 77.38 84 MET A C 1
ATOM 645 O O . MET A 1 84 ? -0.260 -4.435 -11.390 1.00 77.38 84 MET A O 1
ATOM 649 N N . LEU A 1 85 ? 0.464 -5.029 -9.354 1.00 77.19 85 LEU A N 1
ATOM 650 C CA . LEU A 1 85 ? 0.388 -3.671 -8.800 1.00 77.19 85 LEU A CA 1
ATOM 651 C C . LEU A 1 85 ? 1.212 -2.673 -9.631 1.00 77.19 85 LEU A C 1
ATOM 653 O O . LEU A 1 85 ? 0.730 -1.603 -10.004 1.00 77.19 85 LEU A O 1
ATOM 657 N N . VAL A 1 86 ? 2.466 -3.027 -9.915 1.00 72.44 86 VAL A N 1
ATOM 658 C CA . VAL A 1 86 ? 3.417 -2.129 -10.579 1.00 72.44 86 VAL A CA 1
ATOM 659 C C . VAL A 1 86 ? 3.029 -1.879 -12.039 1.00 72.44 86 VAL A C 1
ATOM 661 O O . VAL A 1 86 ? 3.113 -0.747 -12.508 1.00 72.44 86 VAL A O 1
ATOM 664 N N . TRP A 1 87 ? 2.594 -2.917 -12.757 1.00 66.19 87 TRP A N 1
ATOM 665 C CA . TRP A 1 87 ? 2.264 -2.815 -14.181 1.00 66.19 87 TRP A CA 1
ATOM 666 C C . TRP A 1 87 ? 0.872 -2.237 -14.443 1.00 66.19 87 TRP A C 1
ATOM 668 O O . TRP A 1 87 ? 0.738 -1.392 -15.325 1.00 66.19 87 TRP A O 1
ATOM 678 N N . ASP A 1 88 ? -0.150 -2.661 -13.697 1.00 65.69 88 ASP A N 1
ATOM 679 C CA . ASP A 1 88 ? -1.541 -2.327 -14.030 1.00 65.69 88 ASP A CA 1
ATOM 680 C C . ASP A 1 88 ? -2.015 -1.007 -13.413 1.00 65.69 88 ASP A C 1
ATOM 682 O O . ASP A 1 88 ? -2.975 -0.410 -13.907 1.00 65.69 88 ASP A O 1
ATOM 686 N N . TYR A 1 89 ? -1.372 -0.555 -12.332 1.00 66.56 89 TYR A N 1
ATOM 687 C CA . TYR A 1 89 ? -1.884 0.560 -11.535 1.00 66.56 89 TYR A CA 1
ATOM 688 C C . TYR A 1 89 ? -0.902 1.705 -11.355 1.00 66.56 89 TYR A C 1
ATOM 690 O O . TYR A 1 89 ? -1.329 2.853 -11.339 1.00 66.56 89 TYR A O 1
ATOM 698 N N . MET A 1 90 ? 0.397 1.429 -11.249 1.00 70.31 90 MET A N 1
ATOM 699 C 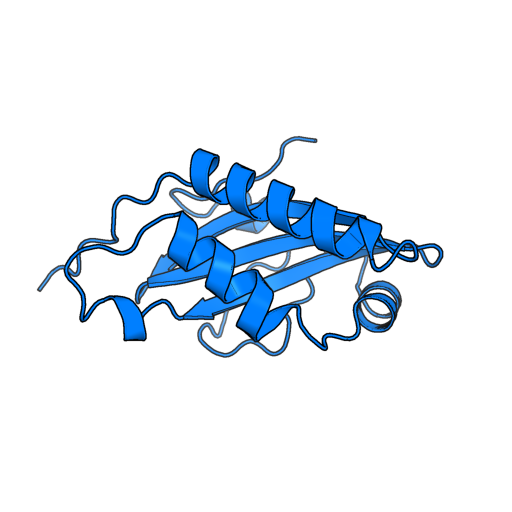CA . MET A 1 90 ? 1.376 2.503 -11.100 1.00 70.31 90 MET A CA 1
ATOM 700 C C . MET A 1 90 ? 1.845 3.094 -12.428 1.00 70.31 90 MET A C 1
ATOM 702 O O . MET A 1 90 ? 2.090 4.299 -12.515 1.00 70.31 90 MET A O 1
ATOM 706 N N . ALA A 1 91 ? 1.992 2.266 -13.464 1.00 65.12 91 ALA A N 1
ATOM 707 C CA . ALA A 1 91 ? 2.464 2.719 -14.765 1.00 65.12 91 ALA A CA 1
ATOM 708 C C . ALA A 1 91 ? 1.434 3.661 -15.419 1.00 65.12 91 ALA A C 1
ATOM 710 O O . ALA A 1 91 ? 0.446 3.227 -16.007 1.00 65.12 91 ALA A O 1
ATOM 711 N N . GLY A 1 92 ? 1.681 4.970 -15.323 1.00 66.25 92 GLY A N 1
ATOM 712 C CA . GLY A 1 92 ? 0.840 6.018 -15.910 1.00 66.25 92 GLY A CA 1
ATOM 713 C C . GLY A 1 92 ? -0.082 6.749 -14.931 1.00 66.25 92 GLY A C 1
ATOM 714 O O . GLY A 1 92 ? -0.867 7.588 -15.377 1.00 66.25 92 GLY A O 1
ATOM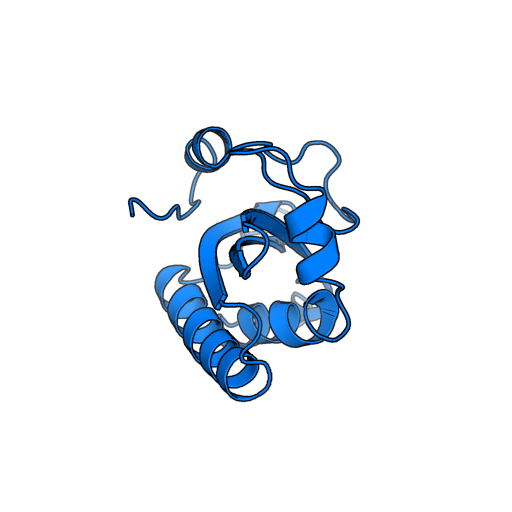 715 N N . ASP A 1 93 ? 0.008 6.476 -13.626 1.00 77.44 93 ASP A N 1
ATOM 716 C CA . ASP A 1 93 ? -0.764 7.214 -12.625 1.00 77.44 93 ASP A CA 1
ATOM 717 C C . ASP A 1 93 ? -0.159 8.600 -12.330 1.00 77.44 93 ASP A C 1
ATOM 719 O O . ASP A 1 93 ? 1.056 8.805 -12.357 1.00 77.44 93 ASP A O 1
ATOM 723 N N . ASN A 1 94 ? -1.014 9.576 -12.024 1.00 83.62 94 ASN A N 1
ATOM 724 C CA . ASN A 1 94 ? -0.607 10.943 -11.703 1.00 83.62 94 ASN A CA 1
ATOM 725 C C . ASN A 1 94 ? -0.319 11.085 -10.203 1.00 83.62 94 ASN A C 1
ATOM 727 O O . ASN A 1 94 ? -1.044 11.784 -9.488 1.00 83.62 94 ASN A O 1
ATOM 731 N N . ILE A 1 95 ? 0.741 10.426 -9.727 1.00 84.00 95 ILE A N 1
ATOM 732 C CA . ILE A 1 95 ? 1.145 10.457 -8.312 1.00 84.00 95 ILE A CA 1
ATOM 733 C C . ILE A 1 95 ? 1.226 11.892 -7.756 1.00 84.00 95 ILE A C 1
ATOM 735 O O . ILE A 1 95 ? 0.607 12.142 -6.719 1.00 84.00 95 ILE A O 1
ATOM 739 N N . PRO A 1 96 ? 1.867 12.876 -8.427 1.00 85.31 96 PRO A N 1
ATOM 740 C CA . PRO A 1 96 ? 1.922 14.243 -7.904 1.00 85.31 96 PRO A CA 1
ATOM 741 C C . PRO A 1 96 ? 0.538 14.884 -7.725 1.00 85.31 96 PRO A C 1
ATOM 743 O O . PRO A 1 96 ? 0.282 15.539 -6.713 1.00 85.31 96 PRO A O 1
ATOM 746 N N . GLY A 1 97 ? -0.377 14.679 -8.680 1.00 85.88 97 GLY A N 1
ATOM 747 C CA . GLY A 1 97 ? -1.751 15.176 -8.572 1.00 85.88 97 GLY A CA 1
ATOM 748 C C . GLY A 1 97 ? -2.526 14.513 -7.435 1.00 85.88 97 GLY A C 1
ATOM 749 O O . GLY A 1 97 ? -3.240 15.188 -6.697 1.00 85.88 97 GLY A O 1
ATOM 750 N N . GLN A 1 98 ? -2.332 13.210 -7.229 1.00 86.81 98 GLN A N 1
ATOM 751 C CA . GLN A 1 98 ? -2.943 12.502 -6.108 1.00 86.81 98 GLN A CA 1
ATOM 752 C C . GLN A 1 98 ? -2.445 13.003 -4.755 1.00 86.81 98 GLN A C 1
ATOM 754 O O . GLN A 1 98 ? -3.260 13.181 -3.850 1.00 86.81 98 GLN A O 1
ATOM 759 N N . VAL A 1 99 ? -1.144 13.289 -4.632 1.00 87.88 99 VAL A N 1
ATOM 760 C CA . VAL A 1 99 ? -0.575 13.881 -3.415 1.00 87.88 99 VAL A CA 1
ATOM 761 C C . VAL A 1 99 ? -1.206 15.242 -3.122 1.00 87.88 99 VAL A C 1
ATOM 763 O O . VAL A 1 99 ? -1.547 15.525 -1.979 1.00 87.88 99 VAL A O 1
ATOM 766 N N . HIS A 1 100 ? -1.415 16.072 -4.147 1.00 87.88 100 HIS A N 1
ATOM 767 C CA . HIS A 1 100 ? -2.004 17.400 -3.973 1.00 87.88 100 HIS A CA 1
ATOM 768 C C . HIS A 1 100 ? -3.461 17.366 -3.487 1.00 87.88 100 HIS A C 1
ATOM 770 O O . HIS A 1 100 ? -3.899 18.251 -2.754 1.00 87.88 100 HIS A O 1
ATOM 776 N N . GLU A 1 101 ? -4.222 16.357 -3.904 1.00 87.25 101 GLU A N 1
ATOM 777 C CA . GLU A 1 101 ? -5.651 16.256 -3.612 1.00 87.25 101 GLU A CA 1
ATOM 778 C C . GLU A 1 101 ? -5.983 15.369 -2.402 1.00 87.25 101 GLU A C 1
ATOM 780 O O . GLU A 1 101 ? -7.147 15.286 -2.000 1.00 87.25 101 GLU A O 1
ATOM 785 N N . ALA A 1 102 ? -5.009 14.649 -1.845 1.00 87.75 102 ALA A N 1
ATOM 786 C CA . ALA A 1 102 ? -5.246 13.758 -0.718 1.00 87.75 102 ALA A CA 1
ATOM 787 C C . ALA A 1 102 ? -5.489 14.545 0.577 1.00 87.75 102 ALA A C 1
ATOM 789 O O . ALA A 1 102 ? -4.768 15.480 0.922 1.00 87.75 102 ALA A O 1
ATOM 790 N N . ALA A 1 103 ? -6.503 14.131 1.337 1.00 90.12 103 ALA A N 1
ATOM 791 C CA . ALA A 1 103 ? -6.707 14.645 2.683 1.00 90.12 103 ALA A CA 1
ATOM 792 C C . ALA A 1 103 ? -5.699 14.000 3.646 1.00 90.12 103 ALA A C 1
ATOM 794 O O . ALA A 1 103 ? -5.481 12.788 3.612 1.00 90.12 103 ALA A O 1
ATOM 795 N N . ALA A 1 104 ? -5.112 14.802 4.536 1.00 89.12 104 ALA A N 1
ATOM 796 C CA . ALA A 1 104 ? -4.119 14.325 5.495 1.00 89.12 104 ALA A CA 1
ATOM 797 C C . ALA A 1 104 ? -4.652 13.145 6.331 1.00 89.12 104 ALA A C 1
ATOM 799 O O . ALA A 1 104 ? -5.743 13.212 6.903 1.00 89.12 104 ALA A O 1
ATOM 800 N N . GLY A 1 105 ? -3.874 12.061 6.391 1.00 90.31 105 GLY A N 1
ATOM 801 C CA . GLY A 1 105 ? -4.219 10.841 7.130 1.00 90.31 105 GLY A CA 1
ATOM 802 C C . GLY A 1 105 ? -5.361 10.011 6.531 1.00 90.31 105 GLY A C 1
ATOM 803 O O . GLY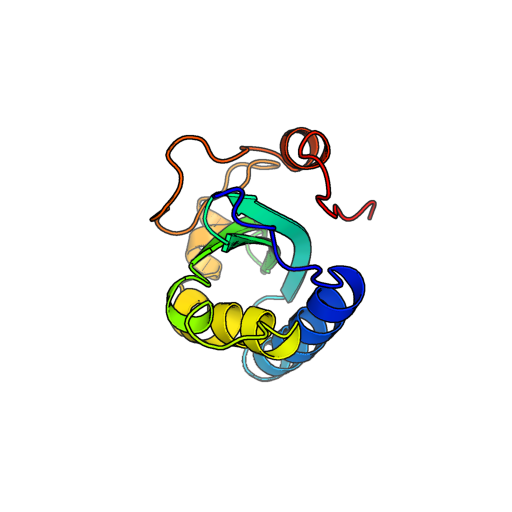 A 1 105 ? -5.757 9.019 7.142 1.00 90.31 105 GLY A O 1
ATOM 804 N N . GLN A 1 106 ? -5.898 10.393 5.368 1.00 95.00 106 GLN A N 1
ATOM 805 C CA . GLN A 1 106 ? -6.906 9.621 4.644 1.00 95.00 106 GLN A CA 1
ATOM 806 C C . GLN A 1 106 ? -6.268 8.875 3.472 1.00 95.00 106 GLN A C 1
ATOM 808 O O . GLN A 1 106 ? -5.408 9.411 2.775 1.00 95.00 106 GLN A O 1
ATOM 813 N N . ILE A 1 107 ? -6.725 7.649 3.234 1.00 94.44 107 ILE A N 1
ATOM 814 C CA . ILE A 1 107 ? -6.357 6.849 2.072 1.00 94.44 107 ILE A CA 1
ATOM 815 C C . ILE A 1 107 ? -7.172 7.338 0.878 1.00 94.44 107 ILE A C 1
ATOM 817 O O . ILE A 1 107 ? -8.405 7.291 0.878 1.00 94.44 107 ILE A O 1
ATOM 821 N N . ARG A 1 108 ? -6.473 7.785 -0.161 1.00 92.69 108 ARG A N 1
ATOM 822 C CA . ARG A 1 108 ? -7.057 8.101 -1.456 1.00 92.69 108 ARG A CA 1
ATOM 823 C C . ARG A 1 108 ? -7.007 6.864 -2.345 1.00 92.69 108 ARG A C 1
ATOM 825 O O . ARG A 1 108 ? -5.941 6.471 -2.802 1.00 92.69 108 ARG A O 1
ATOM 832 N N . TRP A 1 109 ? -8.159 6.259 -2.600 1.00 90.56 109 TRP A N 1
ATOM 833 C CA . TRP A 1 109 ? -8.254 5.084 -3.462 1.00 90.56 109 TRP A CA 1
ATOM 834 C C . TRP A 1 109 ? -8.245 5.466 -4.937 1.00 90.56 109 TRP A C 1
ATOM 836 O O . TRP A 1 109 ? -9.033 6.298 -5.392 1.00 90.56 109 TRP A O 1
ATOM 846 N N . THR A 1 110 ? -7.346 4.840 -5.686 1.00 85.94 110 THR A N 1
ATOM 847 C CA . THR A 1 110 ? -7.229 5.014 -7.130 1.00 85.94 110 THR A CA 1
ATOM 848 C C . THR A 1 110 ? -8.373 4.275 -7.814 1.00 85.94 110 THR A C 1
ATOM 850 O O . THR A 1 110 ? -8.422 3.050 -7.806 1.00 85.94 110 THR A O 1
ATOM 853 N N . ALA A 1 111 ? -9.337 5.040 -8.345 1.00 71.38 111 ALA A N 1
ATOM 854 C CA . ALA A 1 111 ? -10.490 4.562 -9.119 1.00 71.38 111 ALA A CA 1
ATOM 855 C C . ALA A 1 111 ? -10.986 3.161 -8.689 1.00 71.38 111 ALA A C 1
ATOM 857 O O . ALA A 1 111 ? -10.799 2.207 -9.450 1.00 71.38 111 ALA A O 1
ATOM 858 N N . PRO A 1 112 ? -11.562 3.025 -7.479 1.00 63.25 112 PRO A N 1
ATOM 859 C CA . PRO A 1 112 ? -11.901 1.730 -6.901 1.00 63.25 112 PRO A CA 1
ATOM 860 C C . PRO A 1 112 ? -12.777 0.909 -7.843 1.00 63.25 112 PRO A C 1
ATOM 862 O O . PRO A 1 112 ? -13.730 1.428 -8.430 1.00 63.25 112 PRO A O 1
ATOM 865 N N . ARG A 1 113 ? -12.416 -0.364 -8.033 1.00 70.88 113 ARG A N 1
ATOM 866 C CA . ARG A 1 113 ? -13.015 -1.217 -9.075 1.00 70.88 113 ARG A CA 1
ATOM 867 C C . ARG A 1 113 ? -13.780 -2.399 -8.514 1.00 70.88 113 ARG A C 1
ATOM 869 O O . ARG A 1 113 ? -14.625 -2.940 -9.225 1.00 70.88 113 ARG A O 1
ATOM 876 N N . PHE A 1 114 ? -13.461 -2.826 -7.295 1.00 76.56 114 PHE A N 1
ATOM 877 C CA . PHE A 1 114 ? -13.900 -4.126 -6.805 1.00 76.56 114 PHE A CA 1
ATOM 878 C C . PHE A 1 114 ? -14.608 -4.076 -5.457 1.00 76.56 114 PHE A C 1
ATOM 880 O O . PHE A 1 114 ? -15.465 -4.926 -5.221 1.00 76.56 114 PHE A O 1
ATOM 887 N N . THR A 1 115 ? -14.292 -3.112 -4.587 1.00 74.69 115 THR A N 1
ATOM 888 C CA . THR A 1 115 ? -14.991 -2.976 -3.301 1.00 74.69 115 THR A CA 1
ATOM 889 C C . THR A 1 115 ? -15.701 -1.629 -3.165 1.00 74.69 115 THR A C 1
ATOM 891 O O . THR A 1 115 ? -15.198 -0.592 -3.587 1.00 74.69 115 THR A O 1
ATOM 894 N N . ASP A 1 116 ? -16.896 -1.645 -2.569 1.00 71.69 116 ASP A N 1
ATOM 895 C CA . ASP A 1 116 ? -17.719 -0.438 -2.389 1.00 71.69 116 ASP A CA 1
ATOM 896 C C . ASP A 1 116 ? -17.417 0.301 -1.069 1.00 71.69 116 ASP A C 1
ATOM 898 O O . ASP A 1 116 ? -17.762 1.471 -0.916 1.00 71.69 116 ASP A O 1
ATOM 902 N N . ASN A 1 117 ? -16.761 -0.365 -0.109 1.00 82.75 117 ASN A N 1
ATOM 903 C CA . ASN A 1 117 ? -16.456 0.169 1.223 1.00 82.75 117 ASN A CA 1
ATOM 904 C C . ASN A 1 117 ? -14.971 -0.010 1.558 1.00 82.75 117 ASN A C 1
ATOM 906 O O . ASN A 1 117 ? -14.614 -0.829 2.406 1.00 82.75 117 ASN A O 1
ATOM 910 N N . GLN A 1 118 ? -14.096 0.754 0.900 1.00 89.00 118 GLN A N 1
ATOM 911 C CA . GLN A 1 118 ? -12.692 0.756 1.298 1.00 89.00 118 GLN A CA 1
ATOM 912 C C . GLN A 1 118 ? -12.471 1.443 2.653 1.00 89.00 118 GLN A C 1
ATOM 914 O O . GLN A 1 118 ? -13.135 2.445 2.952 1.00 89.00 118 GLN A O 1
ATOM 919 N N . PRO A 1 119 ? -11.482 0.970 3.434 1.00 93.69 119 PRO A N 1
ATOM 920 C CA . PRO A 1 119 ? -11.023 1.683 4.614 1.00 93.69 119 PRO A CA 1
ATOM 921 C C . PRO A 1 119 ? -10.463 3.051 4.217 1.00 93.69 119 PRO A C 1
ATOM 923 O O . PRO A 1 119 ? -9.780 3.216 3.204 1.00 93.69 119 PRO A O 1
ATOM 926 N N . ARG A 1 120 ? -10.749 4.051 5.040 1.00 94.69 120 ARG A N 1
ATOM 927 C CA . ARG A 1 120 ? -10.361 5.446 4.825 1.00 94.69 120 ARG A CA 1
ATOM 928 C C . ARG A 1 120 ? -9.072 5.810 5.534 1.00 94.69 120 ARG A C 1
ATOM 930 O O . ARG A 1 120 ? -8.485 6.833 5.211 1.00 94.69 120 ARG A O 1
ATOM 937 N N . THR A 1 121 ? -8.625 5.012 6.498 1.00 96.00 121 THR A N 1
ATOM 938 C CA . THR A 1 121 ? -7.427 5.291 7.302 1.00 96.00 121 THR A CA 1
ATOM 939 C C . THR A 1 121 ? -6.612 4.026 7.539 1.00 96.00 121 THR A C 1
ATOM 941 O O . THR A 1 121 ? -7.145 2.921 7.477 1.00 96.00 121 THR A O 1
ATOM 944 N N . LEU A 1 122 ? -5.325 4.171 7.874 1.00 96.25 122 LEU A N 1
ATOM 945 C CA . LEU A 1 122 ? -4.495 3.028 8.285 1.00 96.25 122 LEU A CA 1
ATOM 946 C C . LEU A 1 122 ? -4.997 2.372 9.581 1.00 96.25 122 LEU A C 1
ATOM 948 O O . LEU A 1 122 ? -4.810 1.174 9.759 1.00 96.25 122 LEU A O 1
ATOM 952 N N . ALA A 1 123 ? -5.658 3.135 10.460 1.00 95.81 123 ALA A N 1
ATOM 953 C CA . ALA A 1 123 ? -6.283 2.589 11.662 1.00 95.81 123 ALA A CA 1
ATOM 954 C C . ALA A 1 123 ? -7.401 1.599 11.304 1.00 95.81 123 ALA A C 1
ATOM 956 O O . ALA A 1 123 ? -7.409 0.491 11.825 1.00 95.81 123 ALA A O 1
ATOM 957 N N . GLU A 1 124 ? -8.270 1.961 10.353 1.00 96.00 124 GLU A N 1
ATOM 958 C CA . GLU A 1 124 ? -9.313 1.063 9.835 1.00 96.00 124 GLU A CA 1
ATOM 959 C C . GLU A 1 124 ? -8.715 -0.159 9.125 1.00 96.00 124 GLU A C 1
ATOM 961 O O . GLU A 1 124 ? -9.218 -1.268 9.281 1.00 96.00 124 GLU A O 1
ATOM 966 N N . VAL A 1 125 ? -7.607 0.002 8.390 1.00 95.31 125 VAL A N 1
ATOM 967 C CA . VAL A 1 125 ? -6.898 -1.148 7.797 1.00 95.31 125 VAL A CA 1
ATOM 968 C C . VAL A 1 125 ? -6.371 -2.095 8.881 1.00 95.31 125 VAL A C 1
ATOM 970 O O . VAL A 1 125 ? -6.436 -3.309 8.714 1.00 95.31 125 VAL A O 1
ATOM 973 N N . GLY A 1 126 ? -5.891 -1.565 10.009 1.00 94.25 126 GLY A N 1
ATOM 974 C CA . GLY A 1 126 ? -5.409 -2.364 11.139 1.00 94.25 126 GLY A CA 1
ATOM 975 C C . GLY A 1 126 ? -6.481 -3.236 11.804 1.00 94.25 126 GLY A C 1
ATOM 976 O O . GLY A 1 126 ? -6.140 -4.160 12.540 1.00 94.25 126 GLY A O 1
ATOM 977 N N . GLU A 1 127 ? -7.763 -2.977 11.537 1.00 94.69 127 GLU A N 1
ATOM 978 C CA . GLU A 1 127 ? -8.886 -3.795 12.006 1.00 94.69 127 GLU A CA 1
ATOM 979 C C . GLU A 1 127 ? -9.189 -4.980 11.067 1.00 94.69 127 GLU A C 1
ATOM 981 O O . G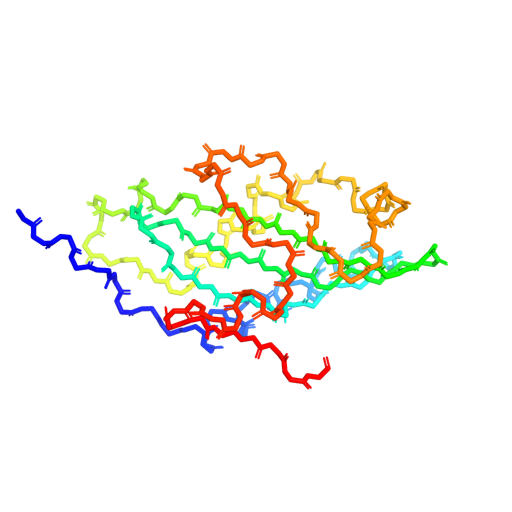LU A 1 127 ? -9.942 -5.882 11.439 1.00 94.69 127 GLU A O 1
ATOM 986 N N . ILE A 1 128 ? -8.593 -5.016 9.867 1.00 92.38 128 ILE A N 1
ATOM 987 C CA . ILE A 1 128 ? -8.810 -6.073 8.873 1.00 92.38 128 ILE A CA 1
ATOM 988 C C . ILE A 1 128 ? -8.010 -7.331 9.258 1.00 92.38 128 ILE A C 1
ATOM 990 O O . ILE A 1 128 ? -6.780 -7.280 9.365 1.00 92.38 128 ILE A O 1
ATOM 994 N N . PRO A 1 129 ? -8.663 -8.499 9.423 1.00 89.38 129 PRO A N 1
ATOM 995 C CA . PRO A 1 129 ? -7.965 -9.744 9.724 1.00 89.38 129 PRO A CA 1
ATOM 996 C C . PRO A 1 129 ? -6.924 -10.102 8.659 1.00 89.38 129 PRO A C 1
ATOM 998 O O . PRO A 1 129 ? -7.230 -10.171 7.472 1.00 89.38 129 PRO A O 1
ATOM 1001 N N . GLY A 1 130 ? -5.691 -10.361 9.097 1.00 88.38 130 GLY A N 1
ATOM 1002 C CA . GLY A 1 130 ? -4.586 -10.735 8.210 1.00 88.38 130 GLY A CA 1
ATOM 1003 C C . GLY A 1 130 ? -3.941 -9.565 7.467 1.00 88.38 130 GLY A C 1
ATOM 1004 O O . GLY A 1 130 ? -2.988 -9.794 6.727 1.00 88.38 130 GLY A O 1
ATOM 1005 N N . ALA A 1 131 ? -4.399 -8.327 7.675 1.00 92.94 131 ALA A N 1
ATOM 1006 C CA . ALA A 1 131 ? -3.725 -7.165 7.120 1.00 92.94 131 ALA A CA 1
ATOM 1007 C C . ALA A 1 131 ? -2.367 -6.933 7.785 1.00 92.94 131 ALA A C 1
ATOM 1009 O O . ALA A 1 131 ? -2.196 -7.059 9.000 1.00 92.94 131 ALA A O 1
ATOM 1010 N N . TRP A 1 132 ? -1.398 -6.544 6.966 1.00 94.81 132 TRP A N 1
ATOM 1011 C CA . TRP A 1 132 ? -0.160 -5.945 7.428 1.00 94.81 132 TRP A CA 1
ATOM 1012 C C . TRP A 1 132 ? -0.283 -4.423 7.339 1.00 94.81 132 TRP A C 1
ATOM 1014 O O . TRP A 1 132 ? -0.692 -3.900 6.304 1.00 94.81 132 TRP A O 1
ATOM 1024 N N . VAL A 1 133 ? 0.110 -3.719 8.402 1.00 95.06 133 VAL A N 1
ATOM 1025 C CA . VAL A 1 133 ? 0.187 -2.252 8.454 1.00 95.06 133 VAL A CA 1
ATOM 1026 C C . VAL A 1 133 ? 1.547 -1.860 9.025 1.00 95.06 133 VAL A C 1
ATOM 1028 O O . VAL A 1 133 ? 2.016 -2.463 9.992 1.00 95.06 133 VAL A O 1
ATOM 1031 N N . SER A 1 134 ? 2.195 -0.870 8.414 1.00 91.50 134 SER A N 1
ATOM 1032 C CA . SER A 1 134 ? 3.443 -0.297 8.914 1.00 91.50 134 SER A CA 1
ATOM 1033 C C . SER A 1 134 ? 3.213 0.401 10.254 1.00 91.50 134 SER A C 1
ATOM 1035 O O . SER A 1 134 ? 2.242 1.136 10.419 1.00 91.50 134 SER A O 1
ATOM 1037 N N . THR A 1 135 ? 4.123 0.192 11.203 1.00 75.06 135 THR A N 1
ATOM 1038 C CA . THR A 1 135 ? 4.128 0.880 12.504 1.00 75.06 135 THR A CA 1
ATOM 1039 C C . THR A 1 135 ? 4.959 2.164 12.506 1.00 75.06 135 THR A C 1
ATOM 1041 O O . THR A 1 135 ? 5.038 2.819 13.544 1.00 75.06 135 THR A O 1
ATOM 1044 N N . ASP A 1 136 ? 5.577 2.485 11.364 1.00 59.00 136 ASP A N 1
ATOM 1045 C CA . ASP A 1 136 ? 6.574 3.549 11.189 1.00 59.00 136 ASP A CA 1
ATOM 1046 C C . ASP A 1 136 ? 6.002 4.851 10.597 1.00 59.00 136 ASP A C 1
ATOM 1048 O O . ASP A 1 136 ? 5.242 4.811 9.589 1.00 59.00 136 ASP A O 1
#

Secondary structure (DSSP, 8-state):
---PPP---HHHHHHHHHHHHHHHHHH-TTEEEEEEEEEEEGGGEEEEEEEEEETTEEEEEEEEEE-GGGTTSS---HHHHHHHHIIIIITT--HHHHHHHPPTT-EEESS--S-SS--SSHHHHTTSTT-EE---

pLDDT: mean 81.96, std 12.83, range [40.06, 96.38]

Sequence (136 aa):
MIEETPDVNLANTRAIISAKLELIQDEHAEFELTPVALWLGEGCIFHVVLRAVHAAGEALIGYEVGARPLLDHDRLTEAELAMMLVWDYMAGDNIPGQVHEAAAGQIRWTAPRFTDNQPRTLAEVGEIPGAWVSTD

Radius of gyration: 14.43 Å; chains: 1; bounding box: 33×43×28 Å